Protein AF-A0A7X6IA75-F1 (afdb_monomer)

Solvent-accessible surface area (backbone atoms only — not comparable to full-atom values): 4819 Å² total; per-residue (Å²): 132,86,78,69,57,76,48,77,45,77,45,97,89,70,49,79,47,75,48,66,70,82,64,49,80,90,48,41,64,60,52,55,51,49,56,52,51,50,25,68,75,68,76,51,85,87,83,85,82,74,80,82,66,86,78,83,74,84,75,81,76,84,76,80,78,90,83,132

Mean predicted aligned error: 12.28 Å

pLDDT: mean 74.55, std 15.09, range [41.84, 90.56]

Sequence (68 aa):
MADDILEIEILEDGTIKTVSGKIGVSNHKAADEFFRFIAQHSGGKIEALRRRGEVHIHRQRADQKQKS

Foldseek 3Di:
DDDWDKDWDQDPVRDIDIDTDDDDPVCVVVVVVVQVVCCVVVVHDDDDDDPDDDDPPPPPDPDDDDDD

Radius of gyration: 20.27 Å; Cα contacts (8 Å, |Δi|>4): 39; chains: 1; bounding box: 61×43×31 Å

Organism: NCBI:txid2606439

Structure (mmCIF, N/CA/C/O backbone):
data_AF-A0A7X6IA75-F1
#
_entry.id   AF-A0A7X6IA75-F1
#
loop_
_atom_site.group_PDB
_atom_site.id
_atom_site.type_symbol
_atom_site.label_atom_id
_atom_site.label_alt_id
_atom_site.label_comp_id
_atom_site.label_asym_id
_atom_site.label_entity_id
_atom_site.label_seq_id
_atom_site.pdbx_PDB_ins_code
_atom_site.Cartn_x
_atom_site.Cartn_y
_atom_site.Cartn_z
_atom_site.occupancy
_atom_site.B_iso_or_equiv
_atom_site.auth_seq_id
_atom_site.auth_comp_id
_atom_site.auth_asym_id
_atom_site.auth_atom_id
_atom_site.pdbx_PDB_model_num
ATOM 1 N N . MET A 1 1 ? 9.303 -12.668 -16.651 1.00 48.28 1 MET A N 1
ATOM 2 C CA . MET A 1 1 ? 9.027 -11.313 -16.132 1.00 48.28 1 MET A CA 1
ATOM 3 C C . MET A 1 1 ? 8.612 -11.518 -14.689 1.00 48.28 1 MET A C 1
ATOM 5 O O . MET A 1 1 ? 7.827 -12.422 -14.461 1.00 48.28 1 MET A O 1
ATOM 9 N N . ALA A 1 2 ? 9.253 -10.854 -13.728 1.00 61.66 2 ALA A N 1
ATOM 10 C CA . ALA A 1 2 ? 8.827 -10.962 -12.335 1.00 61.66 2 ALA A CA 1
ATOM 11 C C . ALA A 1 2 ? 7.651 -10.004 -12.155 1.00 61.66 2 ALA A C 1
ATOM 13 O O . ALA A 1 2 ? 7.812 -8.815 -12.427 1.00 61.66 2 ALA A O 1
ATOM 14 N N . ASP A 1 3 ? 6.491 -10.533 -11.786 1.00 75.88 3 ASP A N 1
ATOM 15 C CA . ASP A 1 3 ? 5.318 -9.717 -11.504 1.00 75.88 3 ASP A CA 1
ATOM 16 C C . ASP A 1 3 ? 5.531 -8.940 -10.199 1.00 75.88 3 ASP A C 1
ATOM 18 O O . ASP A 1 3 ? 6.091 -9.459 -9.228 1.00 75.88 3 ASP A O 1
ATOM 22 N N . ASP A 1 4 ? 5.099 -7.680 -10.183 1.00 85.56 4 ASP A N 1
ATOM 23 C CA . ASP A 1 4 ? 5.077 -6.865 -8.973 1.00 85.56 4 ASP A CA 1
ATOM 24 C C . ASP A 1 4 ? 3.846 -7.256 -8.148 1.00 85.56 4 ASP A C 1
ATOM 26 O O . ASP A 1 4 ? 2.711 -7.034 -8.570 1.00 85.56 4 ASP A O 1
ATOM 30 N N . ILE A 1 5 ? 4.070 -7.859 -6.980 1.00 86.62 5 ILE A N 1
ATOM 31 C CA . ILE A 1 5 ? 3.003 -8.416 -6.141 1.00 86.62 5 ILE A CA 1
ATOM 32 C C . ILE A 1 5 ? 2.811 -7.563 -4.884 1.00 86.62 5 ILE A C 1
ATOM 34 O O . ILE A 1 5 ? 3.771 -7.235 -4.175 1.00 86.62 5 ILE A O 1
ATOM 38 N N . LEU A 1 6 ? 1.545 -7.249 -4.606 1.00 88.88 6 LEU A N 1
ATOM 39 C CA . LEU A 1 6 ? 1.065 -6.710 -3.338 1.00 88.88 6 LEU A CA 1
ATOM 40 C C . LEU A 1 6 ? 0.272 -7.803 -2.618 1.00 88.88 6 LEU A C 1
ATOM 42 O O . LEU A 1 6 ? -0.640 -8.392 -3.194 1.00 88.88 6 LEU A O 1
ATOM 46 N N . GLU A 1 7 ? 0.612 -8.057 -1.364 1.00 89.69 7 GLU A N 1
ATOM 47 C CA . GLU A 1 7 ? -0.104 -8.969 -0.481 1.00 89.69 7 GLU A CA 1
ATOM 48 C C . GLU A 1 7 ? -0.951 -8.150 0.495 1.00 89.69 7 GLU A C 1
ATOM 50 O O . GLU A 1 7 ? -0.465 -7.186 1.093 1.00 89.69 7 GLU A O 1
ATOM 55 N N . ILE A 1 8 ? -2.226 -8.513 0.633 1.00 89.31 8 ILE A N 1
ATOM 56 C CA . ILE A 1 8 ? -3.178 -7.843 1.521 1.00 89.31 8 ILE A CA 1
ATOM 57 C C . ILE A 1 8 ? -3.751 -8.893 2.464 1.00 89.31 8 ILE A C 1
ATOM 59 O O . ILE A 1 8 ? -4.319 -9.890 2.025 1.00 89.31 8 ILE A O 1
ATOM 63 N N . GLU A 1 9 ? -3.623 -8.636 3.756 1.00 89.31 9 GLU A N 1
ATOM 64 C CA . GLU A 1 9 ? -4.102 -9.479 4.841 1.00 89.31 9 GLU A CA 1
ATOM 65 C C . GLU A 1 9 ? -5.065 -8.658 5.710 1.00 89.31 9 GLU A C 1
ATOM 67 O O . GLU A 1 9 ? -4.751 -7.533 6.106 1.00 89.31 9 GLU A O 1
ATOM 72 N N . ILE A 1 10 ? -6.249 -9.208 5.989 1.00 87.88 10 ILE A N 1
ATOM 73 C CA . ILE A 1 10 ? -7.193 -8.640 6.958 1.00 87.88 10 ILE A CA 1
ATOM 74 C C . ILE A 1 10 ? -6.970 -9.369 8.279 1.00 87.88 10 ILE A C 1
ATOM 76 O O . ILE A 1 10 ? -7.162 -10.582 8.353 1.00 87.88 10 ILE A O 1
ATOM 80 N N . LEU A 1 11 ? -6.530 -8.636 9.296 1.00 86.94 11 LEU A N 1
ATOM 81 C CA . LEU A 1 11 ? -6.252 -9.176 10.623 1.00 86.94 11 LEU A CA 1
ATOM 82 C C . LEU A 1 11 ? -7.552 -9.390 11.412 1.00 86.94 11 LEU A C 1
ATOM 84 O O . LEU A 1 11 ? -8.603 -8.840 11.079 1.00 86.94 11 LEU A O 1
ATOM 88 N N . GLU A 1 12 ? -7.481 -10.183 12.481 1.00 85.81 12 GLU A N 1
ATOM 89 C CA . GLU A 1 12 ? -8.643 -10.538 13.314 1.00 85.81 12 GLU A CA 1
ATOM 90 C C . GLU A 1 12 ? -9.323 -9.324 13.971 1.00 85.81 12 GLU A C 1
ATOM 92 O O . GLU A 1 12 ? -10.516 -9.361 14.264 1.00 85.81 12 GLU A O 1
ATOM 97 N N . ASP A 1 13 ? -8.582 -8.232 14.170 1.00 84.19 13 ASP A N 1
ATOM 98 C CA . ASP A 1 13 ? -9.072 -6.960 14.712 1.00 84.19 13 ASP A CA 1
ATOM 99 C C . ASP A 1 13 ? -9.686 -6.032 13.642 1.00 84.19 13 ASP A C 1
ATOM 101 O O . ASP A 1 13 ? -10.104 -4.915 13.951 1.00 84.19 13 ASP A O 1
ATOM 105 N N . GLY A 1 14 ? -9.749 -6.481 12.385 1.00 79.06 14 GLY A N 1
ATOM 106 C CA . GLY A 1 14 ? -10.230 -5.700 11.246 1.00 79.06 14 GLY A CA 1
ATOM 107 C C . GLY A 1 14 ? -9.183 -4.767 10.632 1.00 79.06 14 GLY A C 1
ATOM 108 O O . GLY A 1 14 ? -9.503 -4.032 9.694 1.00 79.06 14 GLY A O 1
ATOM 109 N N . THR A 1 15 ? -7.937 -4.789 11.111 1.00 84.00 15 THR A N 1
ATOM 110 C CA . THR A 1 15 ? -6.837 -4.006 10.539 1.00 84.00 15 THR A CA 1
ATOM 111 C C . THR A 1 15 ? -6.419 -4.566 9.179 1.00 84.00 15 THR A C 1
ATOM 113 O O . THR A 1 15 ? -6.260 -5.773 8.998 1.00 84.00 15 THR A O 1
ATOM 116 N N . ILE A 1 16 ? -6.179 -3.674 8.214 1.00 84.88 16 ILE A N 1
ATOM 117 C CA . ILE A 1 16 ? -5.645 -4.032 6.895 1.00 84.88 16 ILE A CA 1
ATOM 118 C C . ILE A 1 16 ? -4.119 -3.965 6.940 1.00 84.88 16 ILE A C 1
ATOM 120 O O . ILE A 1 16 ? -3.534 -2.890 7.085 1.00 84.88 16 ILE A O 1
ATOM 124 N N . LYS A 1 17 ? -3.462 -5.106 6.750 1.00 85.75 17 LYS A N 1
ATOM 125 C CA . LYS A 1 17 ? -2.014 -5.203 6.589 1.00 85.75 17 LYS A CA 1
ATOM 126 C C . LYS A 1 17 ? -1.692 -5.401 5.115 1.00 85.75 17 LYS A C 1
ATOM 128 O O . LYS A 1 17 ? -2.072 -6.392 4.508 1.00 85.75 17 LYS A O 1
ATOM 133 N N . THR A 1 18 ? -0.987 -4.437 4.531 1.00 86.69 18 THR A N 1
ATOM 134 C CA . THR A 1 18 ? -0.542 -4.509 3.133 1.00 86.69 18 THR A CA 1
ATOM 135 C C . THR A 1 18 ? 0.975 -4.611 3.093 1.00 86.69 18 THR A C 1
ATOM 137 O O . THR A 1 18 ? 1.669 -3.765 3.658 1.00 86.69 18 THR A O 1
ATOM 140 N N . VAL A 1 19 ? 1.497 -5.625 2.410 1.00 85.94 19 VAL A N 1
ATOM 141 C CA . VAL A 1 19 ? 2.933 -5.876 2.265 1.00 85.94 19 VAL A CA 1
ATOM 142 C C . VAL A 1 19 ? 3.276 -5.958 0.785 1.00 85.94 19 VAL A C 1
ATOM 144 O O . VAL A 1 19 ? 2.516 -6.478 -0.024 1.00 85.94 19 VAL A O 1
ATOM 147 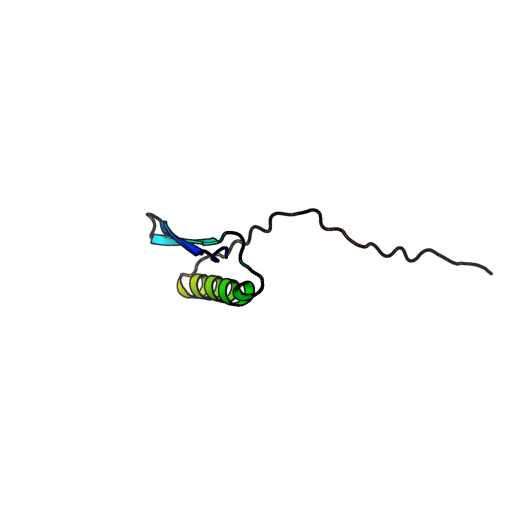N N . SER A 1 20 ? 4.438 -5.432 0.412 1.00 85.75 20 SER A N 1
ATOM 148 C CA . SER A 1 20 ? 4.987 -5.616 -0.929 1.00 85.75 20 SER A CA 1
ATOM 149 C C . SER A 1 20 ? 6.385 -6.203 -0.860 1.00 85.75 20 SER A C 1
ATOM 151 O O . SER A 1 20 ? 7.147 -5.950 0.078 1.00 85.75 20 SER A O 1
ATOM 153 N N . GLY A 1 21 ? 6.712 -7.004 -1.871 1.00 83.25 21 GLY A N 1
ATOM 154 C CA . GLY A 1 21 ? 8.078 -7.430 -2.136 1.00 83.25 21 GLY A CA 1
ATOM 155 C C . GLY A 1 21 ? 8.893 -6.320 -2.805 1.00 83.25 21 GLY A C 1
ATOM 156 O O . GLY A 1 21 ? 8.708 -5.127 -2.571 1.00 83.25 21 GLY A O 1
ATOM 157 N N . LYS A 1 22 ? 9.827 -6.707 -3.674 1.00 83.12 22 LYS A N 1
ATOM 158 C CA . LYS A 1 22 ? 10.537 -5.739 -4.513 1.00 83.12 22 LYS A CA 1
ATOM 159 C C . LYS A 1 22 ? 9.594 -5.272 -5.623 1.00 83.12 22 LYS A C 1
ATOM 161 O O . LYS A 1 22 ? 9.270 -6.073 -6.486 1.00 83.12 22 LYS A O 1
ATOM 166 N N . ILE A 1 23 ? 9.220 -3.995 -5.604 1.00 85.25 23 ILE A N 1
ATOM 167 C CA . ILE A 1 23 ? 8.465 -3.363 -6.691 1.00 85.25 23 ILE A CA 1
ATOM 168 C C . ILE A 1 23 ? 9.438 -2.786 -7.726 1.00 85.25 23 ILE A C 1
ATOM 170 O O . ILE A 1 23 ? 10.402 -2.093 -7.379 1.00 85.25 23 ILE A O 1
ATOM 174 N N . GLY A 1 24 ? 9.205 -3.086 -9.000 1.00 85.94 24 GLY A N 1
ATOM 175 C CA . GLY A 1 24 ? 9.938 -2.535 -10.131 1.00 85.94 24 GLY A CA 1
ATOM 176 C C . GLY A 1 24 ? 9.785 -1.017 -10.247 1.00 85.94 24 GLY A C 1
ATOM 177 O O . GLY A 1 24 ? 8.780 -0.429 -9.851 1.00 85.94 24 GLY A O 1
ATOM 178 N N . VAL A 1 25 ? 10.786 -0.354 -10.835 1.00 83.75 25 VAL A N 1
ATOM 179 C CA . VAL A 1 25 ? 10.814 1.119 -10.962 1.00 83.75 25 VAL A CA 1
ATOM 180 C C . VAL A 1 25 ? 9.576 1.650 -11.694 1.00 83.75 25 VAL A C 1
ATOM 182 O O . VAL A 1 25 ? 9.041 2.687 -11.311 1.00 83.75 25 VAL A O 1
ATOM 185 N N . SER A 1 26 ? 9.086 0.912 -12.692 1.00 88.44 26 SER A N 1
ATOM 186 C CA . SER A 1 26 ? 7.900 1.271 -13.476 1.00 88.44 26 SER A CA 1
ATOM 187 C C . SER A 1 26 ? 6.635 1.399 -12.626 1.00 88.44 26 SER A C 1
ATOM 189 O O . SER A 1 26 ? 5.829 2.293 -12.864 1.00 88.44 26 SER A O 1
ATOM 191 N N . ASN A 1 27 ? 6.487 0.544 -11.611 1.00 86.62 27 ASN A N 1
ATOM 192 C CA . ASN A 1 27 ? 5.285 0.466 -10.781 1.00 86.62 27 ASN A CA 1
ATOM 193 C C . ASN A 1 27 ? 5.468 1.104 -9.399 1.00 86.62 27 ASN A C 1
ATOM 195 O O . ASN A 1 27 ? 4.509 1.216 -8.638 1.00 86.62 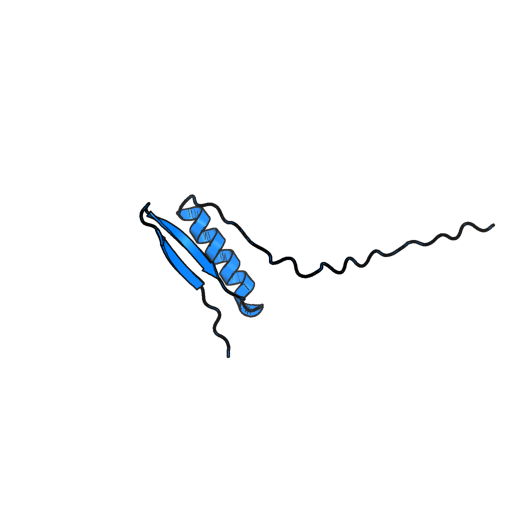27 ASN A O 1
ATOM 199 N N . HIS A 1 28 ? 6.671 1.588 -9.079 1.00 85.31 28 HIS A N 1
ATOM 200 C CA . HIS A 1 28 ? 6.990 2.176 -7.779 1.00 85.31 28 HIS A CA 1
ATOM 201 C C . HIS A 1 28 ? 6.052 3.333 -7.407 1.00 85.31 28 HIS A C 1
ATOM 203 O O . HIS A 1 28 ? 5.612 3.424 -6.265 1.00 85.31 28 HIS A O 1
ATOM 209 N N . LYS A 1 29 ? 5.721 4.216 -8.360 1.00 87.81 29 LYS A N 1
ATOM 210 C CA . LYS A 1 29 ? 4.813 5.347 -8.104 1.00 87.81 29 LYS A CA 1
ATOM 211 C C . LYS A 1 29 ? 3.391 4.875 -7.780 1.00 87.81 29 LYS A C 1
ATOM 213 O O . LYS A 1 29 ? 2.813 5.344 -6.808 1.00 87.81 29 LYS A O 1
ATOM 218 N N . ALA A 1 30 ? 2.867 3.935 -8.564 1.00 89.75 30 ALA A N 1
ATOM 219 C CA . ALA A 1 30 ? 1.526 3.392 -8.366 1.00 89.75 30 ALA A CA 1
ATOM 220 C C . ALA A 1 30 ? 1.409 2.643 -7.028 1.00 89.75 30 ALA A C 1
ATOM 222 O O . ALA A 1 30 ? 0.419 2.800 -6.319 1.00 89.75 30 ALA A O 1
ATOM 223 N N . ALA A 1 31 ? 2.444 1.888 -6.644 1.00 87.50 31 ALA A N 1
ATOM 224 C CA . ALA A 1 31 ? 2.496 1.233 -5.341 1.00 87.50 31 ALA A CA 1
ATOM 225 C C . ALA A 1 31 ? 2.474 2.258 -4.193 1.00 87.50 31 ALA A C 1
ATOM 227 O O . ALA A 1 31 ? 1.694 2.111 -3.257 1.00 87.50 31 ALA A O 1
ATOM 228 N N . ASP A 1 32 ? 3.272 3.327 -4.281 1.00 86.56 32 ASP A N 1
ATOM 229 C CA . ASP A 1 32 ? 3.315 4.377 -3.252 1.00 86.56 32 ASP A CA 1
ATOM 230 C C . ASP A 1 32 ? 1.963 5.102 -3.111 1.00 86.56 32 ASP A C 1
ATOM 232 O O . ASP A 1 32 ? 1.505 5.377 -2.001 1.00 86.56 32 ASP A O 1
ATOM 236 N N . GLU A 1 33 ? 1.286 5.370 -4.232 1.00 90.56 33 GLU A N 1
ATOM 237 C CA . GLU A 1 33 ? -0.068 5.937 -4.252 1.00 90.56 33 GLU A CA 1
ATOM 238 C C . GLU A 1 33 ? -1.095 4.990 -3.620 1.00 90.56 33 GLU A C 1
ATOM 240 O O . GLU A 1 33 ? -1.924 5.436 -2.825 1.00 90.56 33 GLU A O 1
ATOM 245 N N . PHE A 1 34 ? -1.004 3.687 -3.894 1.00 89.19 34 PHE A N 1
ATOM 246 C CA . PHE A 1 34 ? -1.880 2.679 -3.298 1.00 89.19 34 PHE A CA 1
ATOM 247 C C . PHE A 1 34 ? -1.746 2.616 -1.771 1.00 89.19 34 PHE A C 1
ATOM 249 O O . PHE A 1 34 ? -2.751 2.663 -1.059 1.00 89.19 34 PHE A O 1
ATOM 256 N N . PHE A 1 35 ? -0.517 2.582 -1.245 1.00 87.12 35 PHE A N 1
ATOM 257 C CA . PHE A 1 35 ? -0.290 2.565 0.205 1.00 87.12 35 PHE A CA 1
ATOM 258 C C . PHE A 1 35 ? -0.842 3.818 0.891 1.00 87.12 35 PHE A C 1
ATOM 260 O O . PHE A 1 35 ? -1.451 3.725 1.958 1.00 87.12 35 PHE A O 1
ATOM 267 N N . ARG A 1 36 ? -0.672 4.990 0.268 1.00 86.94 36 ARG A N 1
ATOM 268 C CA . ARG A 1 36 ? -1.248 6.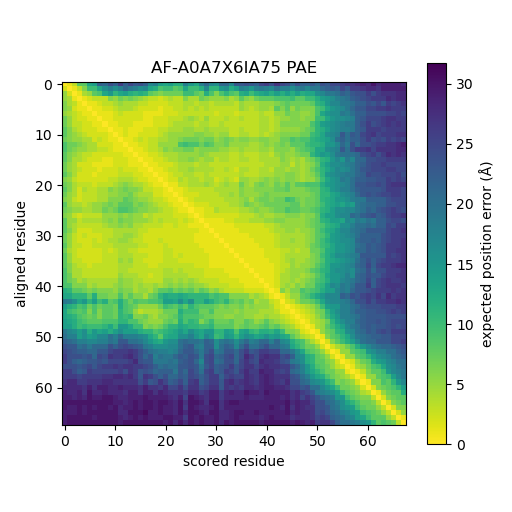248 0.768 1.00 86.94 36 ARG A CA 1
ATOM 269 C C . ARG A 1 36 ? -2.766 6.216 0.760 1.00 86.94 36 ARG A C 1
ATOM 271 O O . ARG A 1 36 ? -3.375 6.610 1.751 1.00 86.94 36 ARG A O 1
ATOM 278 N N . PHE A 1 37 ? -3.360 5.728 -0.325 1.00 89.25 37 PHE A N 1
ATOM 279 C CA . PHE A 1 37 ? -4.805 5.603 -0.455 1.00 89.25 37 PHE A CA 1
ATOM 280 C C . PHE A 1 37 ? -5.392 4.728 0.658 1.00 89.25 37 PHE A C 1
ATOM 282 O O . PHE A 1 37 ? -6.308 5.172 1.350 1.00 89.25 37 PHE A O 1
ATOM 289 N N . ILE A 1 38 ? -4.832 3.534 0.881 1.00 85.38 38 ILE A N 1
ATOM 290 C CA . ILE A 1 38 ? -5.289 2.613 1.935 1.00 85.38 38 ILE A CA 1
ATOM 291 C C . ILE A 1 38 ? -5.165 3.278 3.308 1.00 85.38 38 ILE A C 1
ATOM 293 O O . ILE A 1 38 ? -6.141 3.349 4.048 1.00 85.38 38 ILE A O 1
ATOM 297 N N . ALA A 1 39 ? -4.003 3.841 3.640 1.00 84.38 39 ALA A N 1
ATOM 298 C CA . ALA A 1 39 ? -3.803 4.459 4.948 1.00 84.38 39 ALA A CA 1
ATOM 299 C C . ALA A 1 39 ? -4.766 5.624 5.212 1.00 84.38 39 ALA A C 1
ATOM 301 O O . ALA A 1 39 ? -5.295 5.747 6.316 1.00 84.38 39 ALA A O 1
ATOM 302 N N . GLN A 1 40 ? -5.029 6.448 4.195 1.00 85.56 40 GLN A N 1
ATOM 303 C CA . GLN A 1 40 ? -5.920 7.598 4.314 1.00 85.56 40 GLN A CA 1
ATOM 304 C C . GLN A 1 40 ? -7.381 7.186 4.548 1.00 85.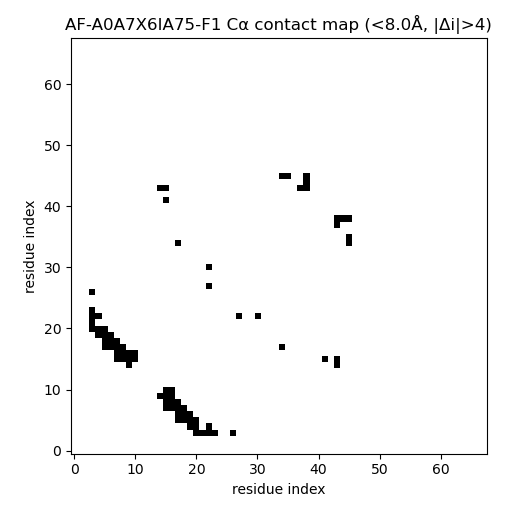56 40 GLN A C 1
ATOM 306 O O . GLN A 1 40 ? -8.078 7.853 5.307 1.00 85.56 40 GLN A O 1
ATOM 311 N N . HIS A 1 41 ? -7.839 6.092 3.933 1.00 84.50 41 HIS A N 1
ATOM 312 C CA . HIS A 1 41 ? -9.226 5.627 4.062 1.00 84.50 41 HIS A CA 1
ATOM 313 C C . HIS A 1 41 ? -9.445 4.731 5.282 1.00 84.50 41 HIS A C 1
ATOM 315 O O . HIS A 1 41 ? -10.526 4.742 5.862 1.00 84.50 41 HIS A O 1
ATOM 321 N N . SER A 1 42 ? -8.428 3.974 5.692 1.00 80.81 42 SER A N 1
ATOM 322 C CA . SER A 1 42 ? -8.511 3.062 6.837 1.00 8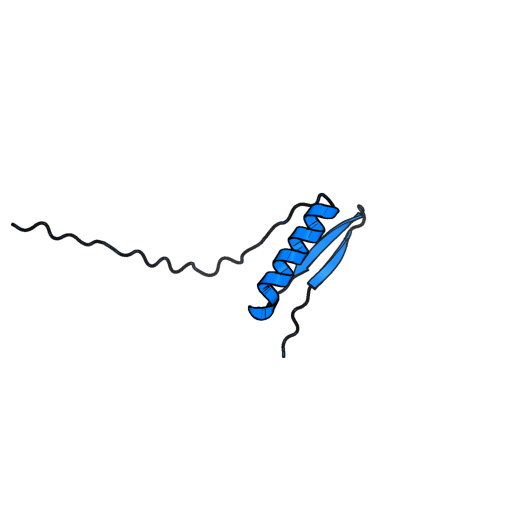0.81 42 SER A CA 1
ATOM 323 C C . SER A 1 42 ? -8.127 3.722 8.165 1.00 80.81 42 SER A C 1
ATOM 325 O O . SER A 1 42 ? -8.219 3.080 9.205 1.00 80.81 42 SER A O 1
ATOM 327 N N . GLY A 1 43 ? -7.646 4.973 8.148 1.00 76.69 43 GLY A N 1
ATOM 328 C CA . GLY A 1 43 ? -7.073 5.629 9.332 1.00 76.69 43 GLY A CA 1
ATOM 329 C C . GLY A 1 43 ? -5.788 4.954 9.833 1.00 76.69 43 GLY A C 1
ATOM 330 O O . GLY A 1 43 ? -5.408 5.119 10.991 1.00 76.69 43 GLY A O 1
ATOM 331 N N . GLY A 1 44 ? -5.146 4.157 8.974 1.00 73.75 44 GLY A N 1
ATOM 332 C CA . GLY A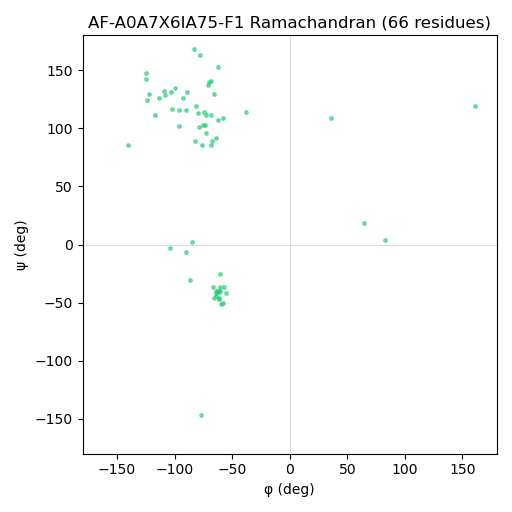 1 44 ? -4.007 3.311 9.315 1.00 73.75 44 GLY A CA 1
ATOM 333 C C . GLY A 1 44 ? -2.670 4.053 9.293 1.00 73.75 44 GLY A C 1
ATOM 334 O O . GLY A 1 44 ? -2.539 5.161 8.773 1.00 73.75 44 GLY A O 1
ATOM 335 N N . LYS A 1 45 ? -1.634 3.409 9.833 1.00 74.25 45 LYS A N 1
ATOM 336 C CA . LYS A 1 45 ? -0.252 3.904 9.811 1.00 74.25 45 LYS A CA 1
ATOM 337 C C . LYS A 1 45 ? 0.532 3.212 8.694 1.00 74.25 45 LYS A C 1
ATOM 339 O O . LYS A 1 45 ? 0.480 1.993 8.575 1.00 74.25 45 LYS A O 1
ATOM 344 N N . ILE A 1 46 ? 1.299 3.975 7.913 1.00 72.38 46 ILE A N 1
ATOM 345 C CA . ILE A 1 46 ? 2.241 3.416 6.931 1.00 72.38 46 ILE A CA 1
ATOM 346 C C . ILE A 1 46 ? 3.612 3.272 7.584 1.00 72.38 46 ILE A C 1
ATOM 348 O O . ILE A 1 46 ? 4.173 4.254 8.074 1.00 72.38 46 ILE A O 1
ATOM 352 N N . GLU A 1 47 ? 4.184 2.072 7.534 1.00 73.62 47 GLU A N 1
ATOM 353 C CA . GLU A 1 47 ? 5.567 1.824 7.941 1.00 73.62 47 GLU A CA 1
ATOM 354 C C . GLU A 1 47 ? 6.387 1.330 6.747 1.00 73.62 47 GLU A C 1
ATOM 356 O O . GLU A 1 47 ? 6.188 0.234 6.232 1.00 73.62 47 GLU A O 1
ATOM 361 N N . ALA A 1 48 ? 7.329 2.159 6.290 1.00 70.69 48 ALA A N 1
ATOM 362 C CA . ALA A 1 48 ? 8.234 1.810 5.203 1.00 70.69 48 ALA A CA 1
ATOM 363 C C . ALA A 1 48 ? 9.566 1.288 5.761 1.00 70.69 48 ALA A C 1
ATOM 365 O O . ALA A 1 48 ? 10.442 2.058 6.167 1.00 70.69 48 ALA A O 1
ATOM 366 N N . LEU A 1 49 ? 9.753 -0.031 5.740 1.00 65.75 49 LEU A N 1
ATOM 367 C CA . LEU A 1 49 ? 11.032 -0.667 6.055 1.00 65.75 49 LEU A CA 1
ATOM 368 C C . LEU A 1 49 ? 11.945 -0.656 4.824 1.00 65.75 49 LEU A C 1
ATOM 370 O O . LEU A 1 49 ? 11.989 -1.598 4.033 1.00 65.75 49 LEU A O 1
ATOM 374 N N . ARG A 1 50 ? 12.738 0.410 4.670 1.00 60.03 50 ARG A N 1
ATOM 375 C CA . ARG A 1 50 ? 13.901 0.359 3.774 1.00 60.03 50 ARG A CA 1
ATOM 376 C C . ARG A 1 50 ? 14.925 -0.595 4.381 1.00 60.03 50 ARG A C 1
ATOM 378 O O . ARG A 1 50 ? 15.544 -0.264 5.392 1.00 60.03 50 ARG A O 1
ATOM 385 N N . ARG A 1 51 ? 15.154 -1.754 3.753 1.00 56.66 51 ARG A N 1
ATOM 386 C CA . ARG A 1 51 ? 16.362 -2.544 4.032 1.00 56.66 51 ARG A CA 1
ATOM 387 C C . ARG A 1 51 ? 17.555 -1.637 3.720 1.00 56.66 51 ARG A C 1
ATOM 389 O O . ARG A 1 51 ? 17.769 -1.299 2.557 1.00 56.66 51 ARG A O 1
ATOM 396 N N . ARG A 1 52 ? 18.278 -1.170 4.745 1.00 49.16 52 ARG A N 1
ATOM 397 C 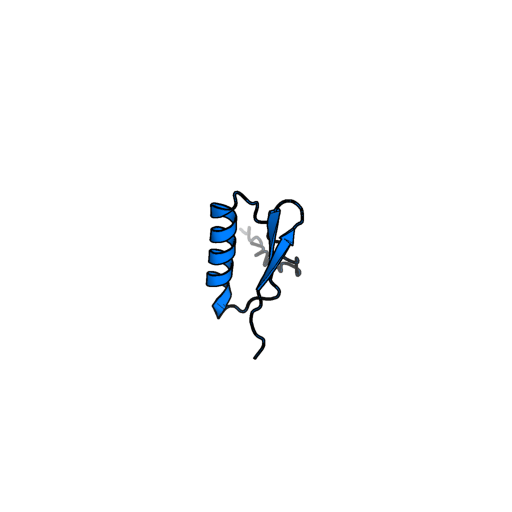CA . ARG A 1 52 ? 19.516 -0.397 4.570 1.00 49.16 52 ARG A CA 1
ATOM 398 C C . ARG A 1 52 ? 20.553 -1.306 3.906 1.00 49.16 52 ARG A C 1
ATOM 400 O O . ARG A 1 52 ? 21.270 -2.020 4.592 1.00 49.16 52 ARG A O 1
ATOM 407 N N . GLY A 1 53 ? 20.614 -1.289 2.578 1.00 49.69 53 GLY A N 1
ATOM 408 C CA . GLY A 1 53 ? 21.872 -1.534 1.880 1.00 49.69 53 GLY A CA 1
ATOM 409 C C . GLY A 1 53 ? 22.796 -0.350 2.153 1.00 49.69 53 GLY A C 1
ATOM 410 O O . GLY A 1 53 ? 22.309 0.780 2.240 1.00 49.69 53 GLY A O 1
ATOM 411 N N . GLU A 1 54 ? 24.085 -0.618 2.363 1.00 55.03 54 GLU A N 1
ATOM 412 C CA . GLU A 1 54 ? 25.132 0.381 2.605 1.00 55.03 54 GLU A CA 1
ATOM 413 C C . GLU A 1 54 ? 24.925 1.640 1.753 1.00 55.03 54 GLU A C 1
ATOM 415 O O . GLU A 1 54 ? 24.980 1.618 0.523 1.00 55.03 54 GLU A O 1
ATOM 420 N N . VAL A 1 55 ? 24.650 2.758 2.424 1.00 55.53 55 VAL A N 1
ATOM 421 C CA . VAL A 1 55 ? 24.565 4.059 1.770 1.00 55.53 55 VAL A CA 1
ATOM 422 C C . VAL A 1 55 ? 26.000 4.480 1.473 1.00 55.53 55 VAL A C 1
ATOM 424 O O . VAL A 1 55 ? 26.715 4.911 2.377 1.00 55.53 55 VAL A O 1
ATOM 427 N N . HIS A 1 56 ? 26.438 4.359 0.219 1.00 51.16 56 HIS A N 1
ATOM 428 C CA . HIS A 1 56 ? 27.684 4.972 -0.238 1.00 51.16 56 HIS A CA 1
ATOM 429 C C . HIS A 1 56 ? 27.521 6.497 -0.220 1.00 51.16 56 HIS A C 1
ATOM 431 O O . HIS A 1 56 ? 27.086 7.122 -1.186 1.00 51.16 56 HIS A O 1
ATOM 437 N N . ILE A 1 57 ? 27.845 7.107 0.919 1.00 60.41 57 ILE A N 1
ATOM 438 C CA . ILE A 1 57 ? 27.915 8.558 1.063 1.00 60.41 57 ILE A CA 1
ATOM 439 C C . ILE A 1 57 ? 29.181 9.021 0.331 1.00 60.41 57 ILE A C 1
ATOM 441 O O . ILE 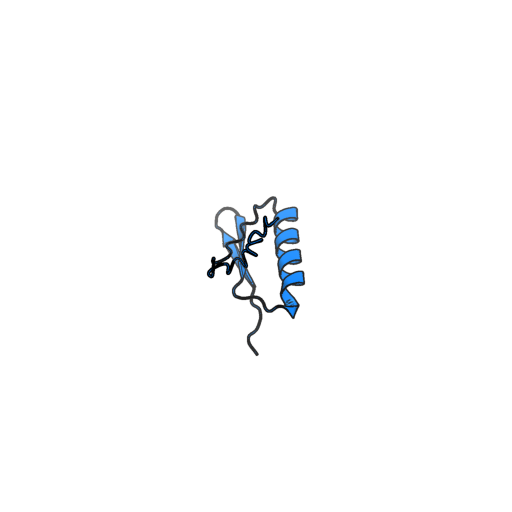A 1 57 ? 30.289 8.891 0.852 1.00 60.41 57 ILE A O 1
ATOM 445 N N . HIS A 1 58 ? 29.033 9.587 -0.870 1.00 53.44 58 HIS A N 1
ATOM 446 C CA . HIS A 1 58 ? 30.108 10.342 -1.518 1.00 53.44 58 HIS A CA 1
ATOM 447 C C . HIS A 1 58 ? 30.355 11.637 -0.732 1.00 53.44 58 HIS A C 1
ATOM 449 O O . HIS A 1 58 ? 29.803 12.696 -1.022 1.00 53.44 58 HIS A O 1
ATOM 455 N N . ARG A 1 59 ? 31.192 11.550 0.306 1.00 50.41 59 ARG A N 1
ATOM 456 C CA . ARG A 1 59 ? 31.721 12.713 1.021 1.00 50.41 59 ARG A CA 1
ATOM 457 C C . ARG A 1 59 ? 32.754 13.390 0.121 1.00 50.41 59 ARG A C 1
ATOM 459 O O . ARG A 1 59 ? 33.912 12.980 0.100 1.00 50.41 59 ARG A O 1
ATOM 466 N N . GLN A 1 60 ? 32.351 14.421 -0.620 1.00 56.94 60 GLN A N 1
ATOM 467 C CA . GLN A 1 60 ? 33.312 15.337 -1.235 1.00 56.94 60 GLN A CA 1
ATOM 468 C C . GLN A 1 60 ? 34.108 16.020 -0.113 1.00 56.94 60 GLN A C 1
ATOM 470 O O . GLN A 1 60 ? 33.584 16.850 0.629 1.00 56.94 60 GLN A O 1
ATOM 475 N N . ARG A 1 61 ? 35.376 15.626 0.055 1.00 53.25 61 ARG A N 1
ATOM 476 C CA . ARG A 1 61 ? 36.348 16.385 0.845 1.00 53.25 61 ARG A CA 1
ATOM 477 C C . ARG A 1 61 ? 36.722 17.629 0.040 1.00 53.25 61 ARG A C 1
ATOM 479 O O . ARG A 1 61 ? 37.375 17.511 -0.991 1.00 53.25 61 ARG A O 1
ATOM 486 N N . ALA A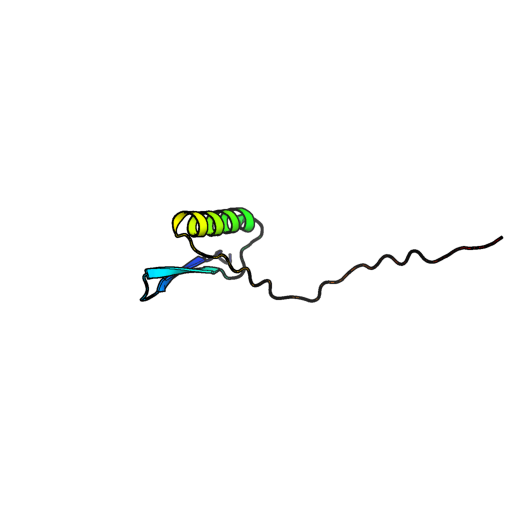 1 62 ? 36.317 18.805 0.511 1.00 58.41 62 ALA A N 1
ATOM 487 C CA . ALA A 1 62 ? 36.942 20.059 0.113 1.00 58.41 62 ALA A CA 1
ATOM 488 C C . ALA A 1 62 ? 38.286 20.166 0.853 1.00 58.41 62 ALA A C 1
ATOM 490 O O . ALA A 1 62 ? 38.365 20.697 1.960 1.00 58.41 62 ALA A O 1
ATOM 491 N N . ASP A 1 63 ? 39.325 19.569 0.270 1.00 56.88 63 ASP A N 1
ATOM 492 C CA . ASP A 1 63 ? 40.700 19.689 0.746 1.00 56.88 63 ASP A CA 1
ATOM 493 C C . ASP A 1 63 ? 41.271 21.039 0.277 1.00 56.88 63 ASP A C 1
ATOM 495 O O . ASP A 1 63 ? 41.553 21.264 -0.897 1.00 56.88 63 ASP A O 1
ATOM 499 N N . GLN A 1 64 ? 41.288 21.985 1.212 1.00 55.12 64 GLN A N 1
ATOM 500 C CA . GLN A 1 64 ? 42.461 22.771 1.588 1.00 55.12 64 GLN A CA 1
ATOM 501 C C . GLN A 1 64 ? 43.455 23.152 0.464 1.00 55.12 64 GLN A C 1
ATOM 503 O O . GLN A 1 64 ? 44.306 22.368 0.058 1.00 55.12 64 GLN A O 1
ATOM 508 N N . LYS A 1 65 ? 43.485 24.442 0.105 1.00 46.84 65 LYS A N 1
ATOM 509 C CA . LYS A 1 65 ? 44.743 25.146 -0.204 1.00 46.84 65 LYS A CA 1
ATOM 510 C C . LYS A 1 65 ? 44.697 26.572 0.350 1.00 46.84 65 LYS A C 1
ATOM 512 O O . LYS A 1 65 ? 44.349 27.521 -0.339 1.00 46.84 65 LYS A O 1
ATOM 517 N N . GLN A 1 66 ? 45.070 26.696 1.625 1.00 54.66 66 GLN A N 1
ATOM 518 C CA . GLN A 1 66 ? 45.884 27.829 2.069 1.00 54.66 66 GLN A CA 1
ATOM 519 C C . GLN A 1 66 ? 47.262 27.703 1.399 1.00 54.66 66 GLN A C 1
ATOM 521 O O . GLN A 1 66 ? 47.837 26.615 1.435 1.00 54.66 66 GLN A O 1
ATOM 526 N N . LYS A 1 67 ? 47.729 28.785 0.767 1.00 47.91 67 LYS A N 1
ATOM 527 C CA . LYS A 1 67 ? 49.091 29.137 0.292 1.00 47.91 67 LYS A CA 1
ATOM 528 C C . LYS A 1 67 ? 48.861 30.243 -0.751 1.00 47.91 67 LYS A C 1
ATOM 530 O O . LYS A 1 67 ? 48.147 29.979 -1.711 1.00 47.91 67 LYS A O 1
ATOM 535 N N . SER A 1 68 ? 49.346 31.473 -0.648 1.00 41.84 68 SER A N 1
ATOM 536 C CA . SER A 1 68 ? 50.373 32.123 0.170 1.00 41.84 68 SER A CA 1
ATOM 537 C C . SER A 1 68 ? 50.070 33.619 0.217 1.00 41.84 68 SER A C 1
ATOM 539 O O . SER A 1 68 ? 49.296 34.073 -0.654 1.00 41.84 68 SER A O 1
#

Secondary structure (DSSP, 8-state):
-----EEEEE-TTSPEEEEE----TTTHHHHHHHHHHHHHHHTPPP----------------------

Nearest PDB structures (foldseek):
  7mx1-assembly1_A  TM=3.248E-01  e=2.190E+00  Homo sapiens
  6skl-assembly1_X  TM=3.483E-01  e=3.302E+00  Saccharomyces cerevisiae S288C
  1hbx-assembly1_A  TM=4.063E-01  e=8.042E+00  Homo sapiens
  6c9l-assembly3_F  TM=4.702E-01  e=9.222E+00  Homo sapiens